Protein AF-A0AAV9JTD3-F1 (afdb_monomer_lite)

pLDDT: mean 71.99, std 13.46, range [50.91, 95.81]

Organism: NCBI:txid1507867

Foldseek 3Di:
DDDDDDDDDDDDDDDDDDDDDDDDPPPPPPPDPPP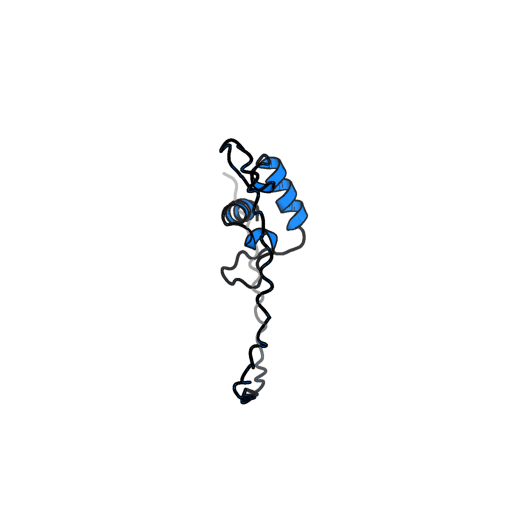PPDPPDPPPPDPPPPPPPPPVPPPPDPPPPLRVDDLVVNQVVLCVQCPPPPQPVDPPPPRHPPQCVPDPVSVVSSVVVD

Structure (mmCIF, N/CA/C/O backbone):
data_AF-A0AAV9JTD3-F1
#
_entry.id   AF-A0AAV9JTD3-F1
#
loop_
_atom_site.group_PDB
_atom_site.id
_atom_site.type_symbol
_atom_site.label_atom_id
_atom_site.label_alt_id
_atom_site.label_comp_id
_atom_site.label_asym_id
_atom_site.label_entity_id
_atom_site.label_seq_id
_atom_site.pdbx_PDB_ins_code
_atom_site.Cartn_x
_atom_site.Cartn_y
_atom_site.Cartn_z
_atom_site.occupancy
_atom_site.B_iso_or_equiv
_atom_site.auth_seq_id
_atom_site.auth_comp_id
_atom_site.auth_asym_id
_atom_site.auth_atom_id
_atom_site.pdbx_PDB_model_num
ATOM 1 N N . MET A 1 1 ? -18.483 5.445 46.628 1.00 60.22 1 MET A N 1
ATOM 2 C CA . MET A 1 1 ? -19.122 4.110 46.652 1.00 60.22 1 MET A CA 1
ATOM 3 C C . MET A 1 1 ? -20.415 4.176 45.847 1.00 60.22 1 MET A C 1
ATOM 5 O O . MET A 1 1 ? -21.410 4.650 46.373 1.00 60.22 1 MET A O 1
ATOM 9 N N . ALA A 1 2 ? -20.399 3.772 44.575 1.00 59.03 2 ALA A N 1
ATOM 10 C CA . ALA A 1 2 ? -21.598 3.710 43.736 1.00 59.03 2 ALA A CA 1
ATOM 11 C C . ALA A 1 2 ? -21.766 2.280 43.212 1.00 59.03 2 ALA A C 1
ATOM 13 O O . ALA A 1 2 ? -20.806 1.650 42.771 1.00 59.03 2 ALA A O 1
ATOM 14 N N . LYS A 1 3 ? -22.979 1.753 43.397 1.00 65.19 3 LYS A N 1
ATOM 15 C CA . LYS A 1 3 ? -23.372 0.361 43.186 1.00 65.19 3 LYS A CA 1
ATOM 16 C C . LYS A 1 3 ? -23.609 0.063 41.702 1.00 65.19 3 LYS A C 1
ATOM 18 O O . LYS A 1 3 ? -24.090 0.901 40.951 1.00 65.19 3 LYS A O 1
ATOM 23 N N . ARG A 1 4 ? -23.267 -1.178 41.362 1.00 69.12 4 ARG A N 1
ATOM 24 C CA . ARG A 1 4 ? -23.366 -1.886 40.080 1.00 69.12 4 ARG A CA 1
ATOM 25 C C . ARG A 1 4 ? -24.784 -1.883 39.497 1.00 69.12 4 ARG A C 1
ATOM 27 O O . ARG A 1 4 ? -25.741 -2.010 40.260 1.00 69.12 4 ARG A O 1
ATOM 34 N N . LYS A 1 5 ? -24.888 -1.938 38.165 1.00 72.62 5 LYS A N 1
ATOM 35 C CA . LYS A 1 5 ? -25.946 -2.697 37.481 1.00 72.62 5 LYS A CA 1
ATOM 36 C C . LYS A 1 5 ? -25.475 -3.143 36.089 1.00 72.62 5 LYS A C 1
ATOM 38 O O . LYS A 1 5 ? -25.293 -2.309 35.216 1.00 72.62 5 LYS A O 1
ATOM 43 N N . ALA A 1 6 ? -25.242 -4.446 35.939 1.00 65.06 6 ALA A N 1
ATOM 44 C CA . ALA A 1 6 ? -25.253 -5.154 34.656 1.00 65.06 6 ALA A CA 1
ATOM 45 C C . ALA A 1 6 ? -26.677 -5.701 34.451 1.00 65.06 6 ALA A C 1
ATOM 47 O O . ALA A 1 6 ? -27.349 -5.967 35.459 1.00 65.06 6 ALA A O 1
ATOM 48 N N . PRO A 1 7 ? -27.183 -5.730 33.211 1.00 71.88 7 PRO A N 1
ATOM 49 C CA . PRO A 1 7 ? -27.341 -7.014 32.501 1.00 71.88 7 PRO A CA 1
ATOM 50 C C . PRO A 1 7 ? -27.202 -6.817 30.959 1.00 71.88 7 PRO A C 1
ATOM 52 O O . PRO A 1 7 ? -26.935 -5.701 30.527 1.00 71.88 7 PRO A O 1
ATOM 55 N N . ASP A 1 8 ? -27.285 -7.774 30.039 1.00 63.66 8 ASP A N 1
ATOM 56 C CA . ASP A 1 8 ? -27.867 -9.116 29.990 1.00 63.66 8 ASP A CA 1
ATOM 57 C C . ASP A 1 8 ? -27.047 -9.958 28.994 1.00 63.66 8 ASP A C 1
ATOM 59 O O . ASP A 1 8 ? -26.604 -9.462 27.954 1.00 63.66 8 ASP A O 1
ATOM 63 N N . GLU A 1 9 ? -26.858 -11.227 29.337 1.00 69.00 9 GLU A N 1
ATOM 64 C CA . GLU A 1 9 ? -26.361 -12.297 28.472 1.00 69.00 9 GLU A CA 1
ATOM 65 C C . GLU A 1 9 ? -27.426 -12.600 27.409 1.00 69.00 9 GLU A C 1
ATOM 67 O O . GLU A 1 9 ? -28.555 -12.957 27.743 1.00 69.00 9 GLU A O 1
ATOM 72 N N . VAL A 1 10 ? -27.083 -12.468 26.128 1.00 74.44 10 VAL A N 1
ATOM 73 C CA . VAL A 1 10 ? -27.894 -13.015 25.035 1.00 74.44 10 VAL A CA 1
ATOM 74 C C . VAL A 1 10 ? -27.195 -14.239 24.463 1.00 74.44 10 VAL A C 1
ATOM 76 O O . VAL A 1 10 ? -26.427 -14.164 23.507 1.00 74.44 10 VAL A O 1
ATOM 79 N N . ASP A 1 11 ? -27.491 -15.382 25.074 1.00 67.81 11 ASP A N 1
ATOM 80 C CA . ASP A 1 11 ? -27.347 -16.686 24.442 1.00 67.81 11 ASP A CA 1
ATOM 81 C C . ASP A 1 11 ? -28.358 -16.792 23.294 1.00 67.81 11 ASP A C 1
ATOM 83 O O . ASP A 1 11 ? -29.566 -16.909 23.508 1.00 67.81 11 ASP A O 1
ATOM 87 N N . ALA A 1 12 ? -27.870 -16.781 22.058 1.00 64.81 12 ALA A N 1
ATOM 88 C CA . ALA A 1 12 ? -28.646 -17.229 20.910 1.00 64.81 12 ALA A CA 1
ATOM 89 C C . ALA A 1 12 ? -27.783 -18.165 20.073 1.00 64.81 12 ALA A C 1
ATOM 91 O O . ALA A 1 12 ? -27.002 -17.777 19.207 1.00 64.81 12 ALA A O 1
ATOM 92 N N . ALA A 1 13 ? -27.939 -19.431 20.425 1.00 62.59 13 ALA A N 1
ATOM 93 C CA . ALA A 1 13 ? -27.431 -20.585 19.735 1.00 62.59 13 ALA A CA 1
ATOM 94 C C . ALA A 1 13 ? -27.821 -20.619 18.243 1.00 62.59 13 ALA A C 1
ATOM 96 O O . ALA A 1 13 ? -28.894 -20.171 17.844 1.00 62.59 13 ALA A O 1
ATOM 97 N N . ASN A 1 14 ? -27.002 -21.374 17.511 1.00 62.41 14 ASN A N 1
ATOM 98 C CA . ASN A 1 14 ? -27.438 -22.348 16.512 1.00 62.41 14 ASN A CA 1
ATOM 99 C C . ASN A 1 14 ? -27.729 -21.828 15.094 1.00 62.41 14 ASN A C 1
ATOM 101 O O . ASN A 1 14 ? -28.811 -21.325 14.818 1.00 62.41 14 ASN A O 1
ATOM 105 N N . ASN A 1 15 ? -26.793 -22.084 14.172 1.00 59.06 15 ASN A N 1
ATOM 106 C CA . ASN A 1 15 ? -27.115 -22.508 12.805 1.00 59.06 15 ASN A CA 1
ATOM 107 C C . ASN A 1 15 ? -25.906 -23.206 12.150 1.00 59.06 15 ASN A C 1
ATOM 109 O O . ASN A 1 15 ? -25.102 -22.589 11.460 1.00 59.06 15 ASN A O 1
ATOM 113 N N . THR A 1 16 ? -25.828 -24.520 12.361 1.00 61.31 16 THR A N 1
ATOM 114 C CA . THR A 1 16 ? -25.158 -25.493 11.479 1.00 61.31 16 THR A CA 1
ATOM 115 C C . THR A 1 16 ? -26.250 -26.501 11.112 1.00 61.31 16 THR A C 1
ATOM 117 O O . THR A 1 16 ? -26.838 -27.066 12.037 1.00 61.31 16 THR A O 1
ATOM 120 N N . PRO A 1 17 ? -26.637 -26.673 9.834 1.00 60.09 17 PRO A N 1
ATOM 121 C CA . PRO A 1 17 ? -25.941 -27.575 8.896 1.00 60.09 17 PRO A CA 1
ATOM 122 C C . PRO A 1 17 ? -25.989 -27.011 7.446 1.00 60.09 17 PRO A C 1
ATOM 124 O O . PRO A 1 17 ? -26.564 -25.958 7.220 1.00 60.09 17 PRO A O 1
ATOM 127 N N . ALA A 1 18 ? -25.412 -27.554 6.380 1.00 50.91 18 ALA A N 1
ATOM 128 C CA . ALA A 1 18 ? -25.057 -28.908 5.991 1.00 50.91 18 ALA A CA 1
ATOM 129 C C . ALA A 1 18 ? -23.967 -28.807 4.901 1.00 50.91 18 ALA A C 1
ATOM 131 O O . ALA A 1 18 ? -23.991 -27.894 4.079 1.00 50.91 18 ALA A O 1
ATOM 132 N N . SER A 1 19 ? -22.951 -29.670 4.929 1.00 55.12 19 SER A N 1
ATOM 133 C CA . SER A 1 19 ? -22.740 -30.708 3.905 1.00 55.12 19 SER A CA 1
ATOM 134 C C . SER A 1 19 ? -23.408 -30.421 2.557 1.00 55.12 19 SER A C 1
ATOM 136 O O . SER A 1 19 ? -24.590 -30.697 2.366 1.00 55.12 19 SER A O 1
ATOM 138 N N . ALA A 1 20 ? -22.599 -29.974 1.602 1.00 59.56 20 ALA A N 1
ATOM 139 C CA . ALA A 1 20 ? -22.736 -30.383 0.216 1.00 59.56 20 ALA A CA 1
ATOM 140 C C . ALA A 1 20 ? -21.363 -30.885 -0.225 1.00 59.56 20 ALA A C 1
ATOM 142 O O . ALA A 1 20 ? -20.482 -30.116 -0.608 1.00 59.56 20 ALA A O 1
ATOM 143 N N . ASP A 1 21 ? -21.191 -32.196 -0.090 1.00 59.53 21 ASP A N 1
ATOM 144 C CA . ASP A 1 21 ? -20.246 -32.956 -0.886 1.00 59.53 21 ASP A CA 1
ATOM 145 C C . ASP A 1 21 ? -20.503 -32.630 -2.362 1.00 59.53 21 ASP A C 1
ATOM 147 O O . ASP A 1 21 ? -21.625 -32.729 -2.861 1.00 59.53 21 ASP A O 1
ATOM 151 N N . SER A 1 22 ? -19.474 -32.189 -3.070 1.00 61.91 22 SER A N 1
ATOM 152 C CA . SER A 1 22 ? -19.485 -32.111 -4.528 1.00 61.91 22 SER A CA 1
ATOM 153 C C . SER A 1 22 ? -18.111 -32.530 -5.006 1.00 61.91 22 SER A C 1
ATOM 155 O O . SER A 1 22 ? -17.199 -31.728 -5.176 1.00 61.91 22 SER A O 1
ATOM 157 N N . GLU A 1 23 ? -17.988 -33.852 -5.060 1.00 58.94 23 GLU A N 1
ATOM 158 C CA . GLU A 1 23 ? -17.379 -34.617 -6.140 1.00 58.94 23 GLU A CA 1
ATOM 159 C C . GLU A 1 23 ? -16.199 -33.941 -6.850 1.00 58.94 23 GLU A C 1
ATOM 161 O O . GLU A 1 23 ? -16.328 -33.115 -7.754 1.00 58.94 23 GLU A O 1
ATOM 166 N N . THR A 1 24 ? -15.024 -34.411 -6.445 1.00 57.94 24 THR A N 1
ATOM 167 C CA . THR A 1 24 ? -13.836 -34.601 -7.270 1.00 57.94 24 THR A CA 1
ATOM 168 C C . THR A 1 24 ? -14.179 -34.859 -8.739 1.00 57.94 24 THR A C 1
ATOM 170 O O . THR A 1 24 ? -14.611 -35.945 -9.121 1.00 57.94 24 THR A O 1
ATOM 173 N N . HIS A 1 25 ? -13.911 -33.869 -9.588 1.00 60.78 25 HIS A N 1
ATOM 174 C CA . HIS A 1 25 ? -13.735 -34.081 -11.019 1.00 60.78 25 HIS A CA 1
ATOM 175 C C . HIS A 1 25 ? -12.252 -33.904 -11.346 1.00 60.78 25 HIS A C 1
ATOM 177 O O . HIS A 1 25 ? -11.781 -32.824 -11.705 1.00 60.78 25 HIS A O 1
ATOM 183 N N . GLU A 1 26 ? -11.502 -34.987 -11.145 1.00 59.09 26 GLU A N 1
ATOM 184 C CA . GLU A 1 26 ? -10.114 -35.129 -11.573 1.00 59.09 26 GLU A CA 1
ATOM 185 C C . GLU A 1 26 ? -10.088 -35.240 -13.103 1.00 59.09 26 GLU A C 1
ATOM 187 O O . GLU A 1 26 ? -10.090 -36.324 -13.679 1.00 59.09 26 GLU A O 1
ATOM 192 N N . ASN A 1 27 ? -10.107 -34.097 -13.788 1.00 62.12 27 ASN A N 1
ATOM 193 C CA . ASN A 1 27 ? -9.710 -34.048 -15.189 1.00 62.12 27 ASN A CA 1
ATOM 194 C C . ASN A 1 27 ? -8.181 -34.034 -15.243 1.00 62.12 27 ASN A C 1
ATOM 196 O O . ASN A 1 27 ? -7.550 -32.974 -15.226 1.00 62.12 27 ASN A O 1
ATOM 200 N N . GLU A 1 28 ? -7.588 -35.225 -15.309 1.00 60.38 28 GLU A N 1
ATOM 201 C CA . GLU A 1 28 ? -6.211 -35.410 -15.759 1.00 60.38 28 GLU A CA 1
ATOM 202 C C . GLU A 1 28 ? -6.117 -35.060 -17.253 1.00 60.38 28 GLU A C 1
ATOM 204 O O . GLU A 1 28 ? -6.117 -35.920 -18.136 1.00 60.38 28 GLU A O 1
ATOM 209 N N . ASP A 1 29 ? -6.056 -33.761 -17.557 1.00 60.12 29 ASP A N 1
ATOM 210 C CA . ASP A 1 29 ? -5.696 -33.294 -18.890 1.00 60.12 29 ASP A CA 1
ATOM 211 C C . ASP A 1 29 ? -4.199 -33.551 -19.089 1.00 60.12 29 ASP A C 1
ATOM 213 O O . ASP A 1 29 ? -3.322 -32.832 -18.598 1.00 60.12 29 ASP A O 1
ATOM 217 N N . VAL A 1 30 ? -3.925 -34.653 -19.785 1.00 64.56 30 VAL A N 1
ATOM 218 C CA . VAL A 1 30 ? -2.621 -35.053 -20.308 1.00 64.56 30 VAL A CA 1
ATOM 219 C C . VAL A 1 30 ? -2.104 -33.942 -21.227 1.00 64.56 30 VAL A C 1
ATOM 221 O O . VAL A 1 30 ? -2.233 -33.986 -22.454 1.00 64.56 30 VAL A O 1
ATOM 224 N N . GLN A 1 31 ? -1.466 -32.933 -20.635 1.00 59.41 31 GLN A N 1
ATOM 225 C CA . GLN A 1 31 ? -0.701 -31.937 -21.369 1.00 59.41 31 GLN A CA 1
ATOM 226 C C . GLN A 1 31 ? 0.567 -32.590 -21.905 1.00 59.41 31 GLN A C 1
ATOM 228 O O . GLN A 1 31 ? 1.630 -32.615 -21.282 1.00 59.41 31 GLN A O 1
ATOM 233 N N . GLN A 1 32 ? 0.445 -33.115 -23.120 1.00 66.75 32 GLN A N 1
ATOM 234 C CA . GLN A 1 32 ? 1.582 -33.485 -23.941 1.00 66.75 32 GLN A CA 1
ATOM 235 C C . GLN A 1 32 ? 2.569 -32.304 -24.025 1.00 66.75 32 GLN A C 1
ATOM 237 O O . GLN A 1 32 ? 2.153 -31.166 -24.277 1.00 66.75 32 GLN A O 1
ATOM 242 N N . PRO A 1 33 ? 3.885 -32.541 -23.888 1.00 66.06 33 PRO A N 1
ATOM 243 C CA . PRO A 1 33 ? 4.887 -31.499 -24.036 1.00 66.06 33 PRO A CA 1
ATOM 244 C C . PRO A 1 33 ? 4.894 -31.012 -25.487 1.00 66.06 33 PRO A C 1
ATOM 246 O O . PRO A 1 33 ? 5.502 -31.614 -26.377 1.00 66.06 33 PRO A O 1
ATOM 249 N N . ARG A 1 34 ? 4.214 -29.889 -25.738 1.00 70.38 34 ARG A N 1
ATOM 250 C CA . ARG A 1 34 ? 4.308 -29.152 -26.998 1.00 70.38 34 ARG A CA 1
ATOM 251 C C . ARG A 1 34 ? 5.762 -28.734 -27.183 1.00 70.38 34 ARG A C 1
ATOM 253 O O . ARG A 1 34 ? 6.230 -27.773 -26.572 1.00 70.38 34 ARG A O 1
ATOM 260 N N . LYS A 1 35 ? 6.476 -29.479 -28.032 1.00 69.00 35 LYS A N 1
ATOM 261 C CA . LYS A 1 35 ? 7.816 -29.158 -28.530 1.00 69.00 35 LYS A CA 1
ATOM 262 C C . LYS A 1 35 ? 7.745 -27.803 -29.230 1.00 69.00 35 LYS A C 1
ATOM 264 O O . LYS A 1 35 ? 7.459 -27.707 -30.419 1.00 69.00 35 LYS A O 1
ATOM 269 N N . ARG A 1 36 ? 7.949 -26.734 -28.460 1.00 65.69 36 ARG A N 1
ATOM 270 C CA . ARG A 1 36 ? 8.064 -25.371 -28.968 1.00 65.69 36 ARG A CA 1
ATOM 271 C C . ARG A 1 36 ? 9.327 -25.308 -29.818 1.00 65.69 36 ARG A C 1
ATOM 273 O O . ARG A 1 36 ? 10.430 -25.147 -29.298 1.00 65.69 36 ARG A O 1
ATOM 280 N N . HIS A 1 37 ? 9.155 -25.453 -31.128 1.00 68.38 37 HIS A N 1
ATOM 281 C CA . HIS A 1 37 ? 10.146 -25.024 -32.099 1.00 68.38 37 HIS A CA 1
ATOM 282 C C . HIS A 1 37 ? 10.443 -23.551 -31.825 1.00 68.38 37 HIS A C 1
ATOM 284 O O . HIS A 1 37 ? 9.578 -22.694 -31.986 1.00 68.38 37 HIS A O 1
ATOM 290 N N . LYS A 1 38 ? 11.653 -23.269 -31.336 1.00 69.69 38 LYS A N 1
ATOM 291 C CA . LYS A 1 38 ? 12.156 -21.904 -31.212 1.00 69.69 38 LYS A CA 1
ATOM 292 C C . LYS A 1 38 ? 12.344 -21.389 -32.640 1.00 69.69 38 LYS A C 1
ATOM 294 O O . LYS A 1 38 ? 13.202 -21.940 -33.333 1.00 69.69 38 LYS A O 1
ATOM 299 N N . PRO A 1 39 ? 11.575 -20.394 -33.115 1.00 68.38 39 PRO A N 1
ATOM 300 C CA . PRO A 1 39 ? 11.926 -19.749 -34.365 1.00 68.38 39 PRO A CA 1
ATOM 301 C C . PRO A 1 39 ? 13.314 -19.138 -34.177 1.00 68.38 39 PRO A C 1
ATOM 303 O O . PRO A 1 39 ? 13.570 -18.427 -33.201 1.00 68.38 39 PRO A O 1
ATOM 306 N N . ALA A 1 40 ? 14.229 -19.487 -35.077 1.00 74.19 40 ALA A N 1
ATOM 307 C CA . ALA A 1 40 ? 15.536 -18.869 -35.159 1.00 74.19 40 ALA A CA 1
ATOM 308 C C . ALA A 1 40 ? 15.321 -17.396 -35.516 1.00 74.19 40 ALA A C 1
ATOM 310 O O . ALA A 1 40 ? 15.150 -17.048 -36.680 1.00 74.19 40 ALA A O 1
ATOM 311 N N . ILE A 1 41 ? 15.254 -16.536 -34.500 1.00 68.56 41 ILE A N 1
ATOM 312 C CA . ILE A 1 41 ? 15.216 -15.093 -34.705 1.00 68.56 41 ILE A CA 1
ATOM 313 C C . ILE A 1 41 ? 16.576 -14.721 -35.309 1.00 68.56 41 ILE A C 1
ATOM 315 O O . ILE A 1 41 ? 17.605 -14.967 -34.665 1.00 68.56 41 ILE A O 1
ATOM 319 N N . PRO A 1 42 ? 16.623 -14.169 -36.535 1.00 65.75 42 PRO A N 1
ATOM 320 C CA . PRO A 1 42 ? 17.868 -13.697 -37.110 1.00 65.75 42 PRO A CA 1
ATOM 321 C C . PRO A 1 42 ? 18.440 -12.619 -36.192 1.00 65.75 42 PRO A C 1
ATOM 323 O O . PRO A 1 42 ? 17.763 -11.651 -35.841 1.00 65.75 42 PRO A O 1
ATOM 326 N N . LYS A 1 43 ? 19.694 -12.815 -35.772 1.00 66.62 43 LYS A N 1
ATOM 327 C CA . LYS A 1 43 ? 20.481 -11.833 -35.023 1.00 66.62 43 LYS A CA 1
ATOM 328 C C . LYS A 1 43 ? 20.729 -10.627 -35.932 1.00 66.62 43 LYS A C 1
ATOM 330 O O . LYS A 1 43 ? 21.79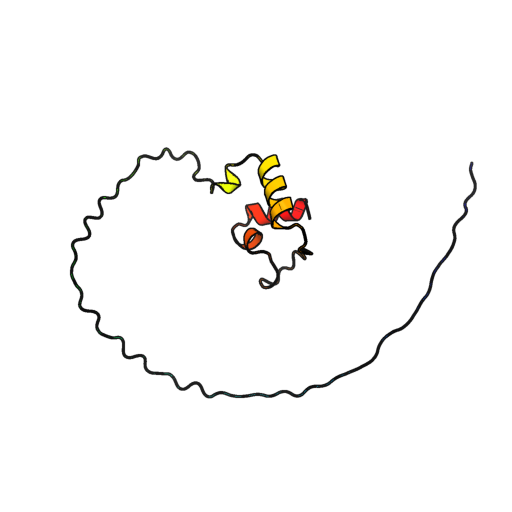2 -10.508 -36.532 1.00 66.62 43 LYS A O 1
ATOM 335 N N . LEU A 1 44 ? 19.741 -9.744 -36.051 1.00 65.50 44 LEU A N 1
ATOM 336 C CA . LEU A 1 44 ? 19.953 -8.402 -36.570 1.00 65.50 44 LEU A CA 1
ATOM 337 C C . LEU A 1 44 ? 20.821 -7.681 -35.545 1.00 65.50 44 LEU A C 1
ATOM 339 O O . LEU A 1 44 ? 20.372 -7.259 -34.480 1.00 65.50 44 LEU A O 1
ATOM 343 N N . MET A 1 45 ? 22.110 -7.657 -35.861 1.00 68.75 45 MET A N 1
ATOM 344 C CA . MET A 1 45 ? 23.155 -6.965 -35.134 1.00 68.75 45 MET A CA 1
ATOM 345 C C . MET A 1 45 ? 22.923 -5.464 -35.295 1.00 68.75 45 MET A C 1
ATOM 347 O O . MET A 1 45 ? 23.536 -4.806 -36.127 1.00 68.75 45 MET A O 1
ATOM 351 N N . VAL A 1 46 ? 21.979 -4.929 -34.524 1.00 67.56 46 VAL A N 1
ATOM 352 C CA . VAL A 1 46 ? 21.851 -3.489 -34.336 1.00 67.56 46 VAL A CA 1
ATOM 353 C C . VAL A 1 46 ? 22.972 -3.095 -33.376 1.00 67.56 46 VAL A C 1
ATOM 355 O O . VAL A 1 46 ? 22.973 -3.585 -32.239 1.00 67.56 46 VAL A O 1
ATOM 358 N N . PRO A 1 47 ? 23.929 -2.238 -33.774 1.00 60.00 47 PRO A N 1
ATOM 359 C CA . PRO A 1 47 ? 24.791 -1.577 -32.814 1.00 60.00 47 PRO A CA 1
ATOM 360 C C . PRO A 1 47 ? 23.887 -0.683 -31.964 1.00 60.00 47 PRO A C 1
ATOM 362 O O . PRO A 1 47 ? 23.562 0.447 -32.315 1.00 60.00 47 PRO A O 1
ATOM 365 N N . ARG A 1 48 ? 23.406 -1.230 -30.844 1.00 57.81 48 ARG A N 1
ATOM 366 C CA . ARG A 1 48 ? 22.865 -0.435 -29.750 1.00 57.81 48 ARG A CA 1
ATOM 367 C C . ARG A 1 48 ? 24.043 0.367 -29.226 1.00 57.81 48 ARG A C 1
ATOM 369 O O . ARG A 1 48 ? 24.757 -0.100 -28.339 1.00 57.81 48 ARG A O 1
ATOM 376 N N . SER A 1 49 ? 24.234 1.562 -29.773 1.00 54.91 49 SER A N 1
ATOM 377 C CA . SER A 1 49 ? 24.885 2.651 -29.062 1.00 54.91 49 SER A CA 1
ATOM 378 C C . SER A 1 49 ? 24.078 2.868 -27.788 1.00 54.91 49 SER A C 1
ATOM 380 O O . SER A 1 49 ? 23.120 3.631 -27.737 1.00 54.91 49 SER A O 1
ATOM 382 N N . ARG A 1 50 ? 24.408 2.081 -26.759 1.00 56.91 50 ARG A N 1
ATOM 383 C CA . ARG A 1 50 ? 24.070 2.347 -25.370 1.00 56.91 50 ARG A CA 1
ATOM 384 C C . ARG A 1 50 ? 24.918 3.547 -24.990 1.00 56.91 50 ARG A C 1
ATOM 386 O O . ARG A 1 50 ? 25.920 3.415 -24.295 1.00 56.91 50 ARG A O 1
ATOM 393 N N . GLU A 1 51 ? 24.514 4.715 -25.466 1.00 52.69 51 GLU A N 1
ATOM 394 C CA . GLU A 1 51 ? 24.822 5.947 -24.768 1.00 52.69 51 GLU A CA 1
ATOM 395 C C . GLU A 1 51 ? 24.078 5.849 -23.442 1.00 52.69 51 GLU A C 1
ATOM 397 O O . GLU A 1 51 ? 22.917 6.219 -23.281 1.00 52.69 51 GLU A O 1
ATOM 402 N N . THR A 1 52 ? 24.745 5.206 -22.488 1.00 56.72 52 THR A N 1
ATOM 403 C CA . THR A 1 52 ? 24.441 5.351 -21.083 1.00 56.72 52 THR A CA 1
ATOM 404 C C . THR A 1 52 ? 24.672 6.817 -20.778 1.00 56.72 52 THR A C 1
ATOM 406 O O . THR A 1 52 ? 25.782 7.215 -20.424 1.00 56.72 52 THR A O 1
ATOM 409 N N . LEU A 1 53 ? 23.618 7.618 -20.918 1.00 57.62 53 LEU A N 1
ATOM 410 C CA . LEU A 1 53 ? 23.450 8.834 -20.146 1.00 57.62 53 LEU A CA 1
ATOM 411 C C . LEU A 1 53 ? 23.436 8.387 -18.681 1.00 57.62 53 LEU A C 1
ATOM 413 O O . LEU A 1 53 ? 22.392 8.182 -18.068 1.00 57.62 53 LEU A O 1
ATOM 417 N N . ARG A 1 54 ? 24.637 8.147 -18.142 1.00 51.16 54 ARG A N 1
ATOM 418 C CA . ARG A 1 54 ? 24.918 8.174 -16.716 1.00 51.16 54 ARG A CA 1
ATOM 419 C C . ARG A 1 54 ? 24.681 9.618 -16.314 1.00 51.16 54 ARG A C 1
ATOM 421 O O . ARG A 1 54 ? 25.598 10.428 -16.248 1.00 51.16 54 ARG A O 1
ATOM 428 N N . SER A 1 55 ? 23.412 9.946 -16.120 1.00 57.78 55 SER A N 1
ATOM 429 C CA . SER A 1 55 ? 23.024 11.048 -15.270 1.00 57.78 55 SER A CA 1
ATOM 430 C C . SER A 1 55 ? 23.749 10.817 -13.952 1.00 57.78 55 SER A C 1
ATOM 432 O O . SER A 1 55 ? 23.490 9.821 -13.272 1.00 57.78 55 SER A O 1
ATOM 434 N N . ASN A 1 56 ? 24.678 11.713 -13.624 1.00 53.47 56 ASN A N 1
ATOM 435 C CA . ASN A 1 56 ? 25.248 11.867 -12.290 1.00 53.47 56 ASN A CA 1
ATOM 436 C C . ASN A 1 56 ? 24.145 12.369 -11.344 1.00 53.47 56 ASN A C 1
ATOM 438 O O . ASN A 1 56 ? 24.264 13.435 -10.748 1.00 53.47 56 ASN A O 1
ATOM 442 N N . ALA A 1 57 ? 23.036 11.629 -11.271 1.00 54.66 57 ALA A N 1
ATOM 443 C CA . ALA A 1 57 ? 22.059 11.769 -10.223 1.00 54.66 57 ALA A CA 1
ATOM 444 C C . ALA A 1 57 ? 22.823 11.427 -8.952 1.00 54.66 57 ALA A C 1
ATOM 446 O O . ALA A 1 57 ? 23.248 10.287 -8.738 1.00 54.66 57 ALA A O 1
ATOM 447 N N . THR A 1 58 ? 23.102 12.474 -8.189 1.00 54.91 58 THR A N 1
ATOM 448 C CA . THR A 1 58 ? 23.495 12.401 -6.796 1.00 54.91 58 THR A CA 1
ATOM 449 C C . THR A 1 58 ? 22.727 11.258 -6.145 1.00 54.91 58 THR A C 1
ATOM 451 O O . THR A 1 58 ? 21.521 11.119 -6.337 1.00 54.91 58 THR A O 1
ATOM 454 N N . MET A 1 59 ? 23.432 10.398 -5.410 1.00 55.56 59 MET A N 1
ATOM 455 C CA . MET A 1 59 ? 22.860 9.292 -4.634 1.00 55.56 59 MET A CA 1
ATOM 456 C C . MET A 1 59 ? 21.985 9.789 -3.467 1.00 55.56 59 MET A C 1
ATOM 458 O O . MET A 1 59 ? 21.942 9.176 -2.403 1.00 55.56 59 MET A O 1
ATOM 462 N N . GLU A 1 60 ? 21.280 10.903 -3.642 1.00 55.12 60 GLU A N 1
ATOM 463 C CA . GLU A 1 60 ? 20.155 11.272 -2.808 1.00 55.12 60 GLU A CA 1
ATOM 464 C C . GLU A 1 60 ? 19.015 10.341 -3.185 1.00 55.12 60 GLU A C 1
ATOM 466 O O . GLU A 1 60 ? 18.210 10.614 -4.065 1.00 55.12 60 GLU A O 1
ATOM 471 N N . ASN A 1 61 ? 19.070 9.165 -2.564 1.00 56.66 61 ASN A N 1
ATOM 472 C CA . ASN A 1 61 ? 17.936 8.335 -2.225 1.00 56.66 61 ASN A CA 1
ATOM 473 C C . ASN A 1 61 ? 16.873 8.297 -3.332 1.00 56.66 61 ASN A C 1
ATOM 475 O O . ASN A 1 61 ? 15.925 9.076 -3.334 1.00 56.66 61 ASN A O 1
ATOM 479 N N . MET A 1 62 ? 17.019 7.346 -4.258 1.00 58.12 62 MET A N 1
ATOM 480 C CA . MET A 1 62 ? 15.963 6.930 -5.188 1.00 58.12 62 MET A CA 1
ATOM 481 C C . MET A 1 62 ? 14.797 6.280 -4.421 1.00 58.12 62 MET A C 1
ATOM 483 O O . MET A 1 62 ? 14.400 5.147 -4.695 1.00 58.12 62 MET A O 1
ATOM 487 N N . SER A 1 63 ? 14.274 6.959 -3.403 1.00 63.50 63 SER A N 1
ATOM 488 C CA . SER A 1 63 ? 13.011 6.622 -2.789 1.00 63.50 63 SER A CA 1
ATOM 489 C C . SER A 1 63 ? 11.977 6.696 -3.904 1.00 63.50 63 SER A C 1
ATOM 491 O O . SER A 1 63 ? 11.812 7.712 -4.578 1.00 63.50 63 SER A O 1
ATOM 493 N N . SER A 1 64 ? 11.324 5.564 -4.167 1.00 73.25 64 SER A N 1
ATOM 494 C CA . SER A 1 64 ? 10.160 5.496 -5.052 1.00 73.25 64 SER A CA 1
ATOM 495 C C . SER A 1 64 ? 9.240 6.683 -4.762 1.00 73.25 64 SER A C 1
ATOM 497 O O . SER A 1 64 ? 9.046 6.976 -3.584 1.00 73.25 64 SER A O 1
ATOM 499 N N . GLY A 1 65 ? 8.665 7.333 -5.780 1.00 87.44 65 GLY A N 1
ATOM 500 C CA . GLY A 1 65 ? 7.946 8.608 -5.616 1.00 87.44 65 GLY A CA 1
ATOM 501 C C . GLY A 1 65 ? 6.936 8.645 -4.460 1.00 87.44 65 GLY A C 1
ATOM 502 O O . GLY A 1 65 ? 6.812 9.669 -3.803 1.00 87.44 65 GLY A O 1
ATOM 503 N N . LEU A 1 66 ? 6.301 7.512 -4.134 1.00 89.19 66 LEU A N 1
ATOM 504 C CA . LEU A 1 66 ? 5.418 7.373 -2.972 1.00 89.19 66 LEU A CA 1
ATOM 505 C C . LEU A 1 66 ? 6.145 7.518 -1.618 1.00 89.19 66 LEU A C 1
ATOM 507 O O . LEU A 1 66 ? 5.654 8.196 -0.726 1.00 89.19 66 LEU A O 1
ATOM 511 N N . LEU A 1 67 ? 7.321 6.907 -1.459 1.00 88.69 67 LEU A N 1
ATOM 512 C CA . LEU A 1 67 ? 8.132 6.954 -0.232 1.00 88.69 67 LEU A CA 1
ATOM 513 C C . LEU A 1 67 ? 8.898 8.273 -0.059 1.00 88.69 67 LEU A C 1
ATOM 515 O O . LEU A 1 67 ? 9.413 8.534 1.023 1.00 88.69 67 LEU A O 1
ATOM 519 N N . ALA A 1 68 ? 8.989 9.092 -1.110 1.00 89.75 68 ALA A N 1
ATOM 520 C CA . ALA A 1 68 ? 9.536 10.444 -1.023 1.00 89.75 68 ALA A CA 1
ATOM 521 C C . ALA A 1 68 ? 8.542 11.445 -0.401 1.00 89.75 68 ALA A C 1
ATOM 523 O O . ALA A 1 68 ? 8.946 12.527 0.020 1.00 89.75 68 ALA A O 1
ATOM 524 N N . LEU A 1 69 ? 7.253 11.095 -0.334 1.00 90.81 69 LEU A N 1
ATOM 525 C CA . LEU A 1 69 ? 6.229 11.934 0.283 1.00 90.81 69 LEU A CA 1
ATOM 526 C C . LEU A 1 69 ? 6.339 11.906 1.813 1.00 90.81 69 LEU A C 1
ATOM 528 O O . LEU A 1 69 ? 6.715 10.872 2.366 1.00 90.81 69 LEU A O 1
ATOM 532 N N . PRO A 1 70 ? 5.950 12.983 2.515 1.00 92.88 70 PRO A N 1
ATOM 533 C CA . PRO A 1 70 ? 5.736 12.969 3.960 1.00 92.88 70 PRO A CA 1
ATOM 534 C C . PRO A 1 70 ? 4.753 11.871 4.402 1.00 92.88 70 PRO A C 1
ATOM 536 O O . PRO A 1 70 ? 3.842 11.524 3.642 1.00 92.88 70 PRO A O 1
ATOM 539 N N . PRO A 1 71 ? 4.916 11.316 5.616 1.00 91.38 71 PRO A N 1
ATOM 540 C CA . PRO A 1 71 ? 4.072 10.230 6.114 1.00 91.38 71 PRO A CA 1
ATOM 541 C C . PRO A 1 71 ? 2.584 10.591 6.157 1.00 91.38 71 PRO A C 1
ATOM 543 O O . PRO A 1 71 ? 1.753 9.738 5.869 1.00 91.38 71 PRO A O 1
ATOM 546 N N . GLU A 1 72 ? 2.238 11.848 6.432 1.00 94.44 72 GLU A N 1
ATOM 547 C CA . GLU A 1 72 ? 0.851 12.319 6.477 1.00 94.44 72 GLU A CA 1
ATOM 548 C C . GLU A 1 72 ? 0.162 12.147 5.117 1.00 94.44 72 GLU A C 1
ATOM 550 O O . GLU A 1 72 ? -0.940 11.608 5.044 1.00 94.44 72 GLU A O 1
ATOM 555 N N . LEU A 1 73 ? 0.851 12.518 4.032 1.00 95.81 73 LEU A N 1
ATOM 556 C CA . LEU A 1 73 ? 0.330 12.364 2.671 1.00 95.81 73 LEU A CA 1
ATOM 557 C C . LEU A 1 73 ? 0.264 10.894 2.249 1.00 95.81 73 LEU A C 1
ATOM 559 O O . LEU A 1 73 ? -0.662 10.499 1.545 1.00 95.81 73 LEU A O 1
ATOM 563 N N . ARG A 1 74 ? 1.224 10.061 2.678 1.00 94.69 74 ARG A N 1
ATOM 564 C CA . ARG A 1 74 ? 1.167 8.614 2.409 1.00 94.69 74 ARG A CA 1
ATOM 565 C C . ARG A 1 74 ? -0.048 7.982 3.077 1.00 94.69 74 ARG A C 1
ATOM 567 O O . ARG A 1 74 ? -0.747 7.211 2.431 1.00 94.69 74 ARG A O 1
ATOM 574 N N . ASN A 1 75 ? -0.328 8.356 4.322 1.00 93.38 75 ASN A N 1
ATOM 575 C CA . ASN A 1 75 ? -1.492 7.872 5.057 1.00 93.38 75 ASN A CA 1
ATOM 576 C C . ASN A 1 75 ? -2.800 8.284 4.376 1.00 93.38 75 ASN A C 1
ATOM 578 O O . ASN A 1 75 ? -3.692 7.456 4.237 1.00 93.38 75 ASN A O 1
ATOM 582 N N . GLU A 1 76 ? -2.898 9.525 3.891 1.00 94.31 76 GLU A N 1
ATOM 583 C CA . GLU A 1 76 ? -4.068 9.983 3.134 1.00 94.31 76 GLU A CA 1
ATOM 584 C C . GLU A 1 76 ? -4.257 9.183 1.836 1.00 94.31 76 GLU A C 1
ATOM 586 O O . GLU A 1 76 ? -5.368 8.748 1.533 1.00 94.31 76 GLU A O 1
ATOM 591 N N . ILE A 1 77 ? -3.168 8.887 1.117 1.00 93.69 77 ILE A N 1
ATOM 592 C CA . ILE A 1 77 ? -3.200 8.000 -0.056 1.00 93.69 77 ILE A CA 1
ATOM 593 C C . ILE A 1 77 ? -3.656 6.590 0.332 1.00 93.69 77 ILE A C 1
ATOM 595 O O . ILE A 1 77 ? -4.465 6.011 -0.387 1.00 93.69 77 ILE A O 1
ATOM 599 N N . TYR A 1 78 ? -3.171 6.029 1.446 1.00 92.69 78 TYR A N 1
ATOM 600 C CA . TYR A 1 78 ? -3.602 4.709 1.916 1.00 92.69 78 TYR A CA 1
ATOM 601 C C . TYR A 1 78 ? -5.091 4.699 2.249 1.00 92.69 78 TYR A C 1
ATOM 603 O O . TYR A 1 78 ? -5.786 3.785 1.821 1.00 92.69 78 TYR A O 1
ATOM 611 N N . CYS A 1 79 ? -5.599 5.735 2.917 1.00 91.06 79 CYS A N 1
ATOM 612 C CA . CYS A 1 79 ? -7.029 5.889 3.148 1.00 91.06 79 CYS A CA 1
ATOM 613 C C . CYS A 1 79 ? -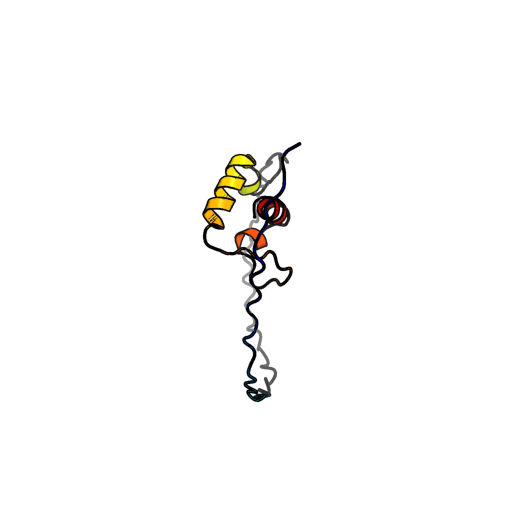7.798 5.916 1.828 1.00 91.06 79 CYS A C 1
ATOM 615 O O . CYS A 1 79 ? -8.703 5.119 1.636 1.00 91.06 79 CYS A O 1
ATOM 617 N N . LEU A 1 80 ? -7.416 6.760 0.873 1.00 91.12 80 LEU A N 1
ATOM 618 C CA . LEU A 1 80 ? -8.140 6.860 -0.397 1.00 91.12 80 LEU A CA 1
ATOM 619 C C . LEU A 1 80 ? -8.071 5.578 -1.239 1.00 91.12 80 LEU A C 1
ATOM 621 O O . LEU A 1 80 ? -9.040 5.245 -1.914 1.00 91.12 80 LEU A O 1
ATOM 625 N N . ALA A 1 81 ? -6.939 4.875 -1.215 1.00 89.88 81 ALA A N 1
ATOM 626 C CA . ALA A 1 81 ? -6.713 3.686 -2.031 1.00 89.88 81 ALA A CA 1
ATOM 627 C C . ALA A 1 81 ? -7.285 2.399 -1.422 1.00 89.88 81 ALA A C 1
ATOM 629 O O . ALA A 1 81 ? -7.539 1.461 -2.169 1.00 89.88 81 ALA A O 1
ATOM 630 N N . LEU A 1 82 ? -7.446 2.344 -0.096 1.00 87.38 82 LEU A N 1
ATOM 631 C CA . LEU A 1 82 ? -7.916 1.161 0.636 1.00 87.38 82 LEU A CA 1
ATOM 632 C C . LEU A 1 82 ? -9.340 1.329 1.193 1.00 87.38 82 LEU A C 1
ATOM 634 O O . LEU A 1 82 ? -9.890 0.394 1.769 1.00 87.38 82 LEU A O 1
ATOM 638 N N . VAL A 1 83 ? -9.967 2.503 1.038 1.00 81.31 83 VAL A N 1
ATOM 639 C CA . VAL A 1 83 ? -11.356 2.727 1.466 1.00 81.31 83 VAL A CA 1
ATOM 640 C C . VAL A 1 83 ? -12.308 1.808 0.700 1.00 81.31 83 VAL A C 1
ATOM 642 O O . VAL A 1 83 ? -12.396 1.850 -0.524 1.00 81.31 83 VAL A O 1
ATOM 645 N N . GLY A 1 84 ? -13.077 1.022 1.456 1.00 73.06 84 GLY A N 1
ATOM 646 C CA . GLY A 1 84 ? -14.094 0.109 0.932 1.00 73.06 84 GLY A CA 1
ATOM 647 C C . GLY A 1 84 ? -13.614 -1.328 0.731 1.00 73.06 84 GLY A C 1
ATOM 648 O O . GLY A 1 84 ? -14.452 -2.201 0.523 1.00 73.06 84 GLY A O 1
ATOM 649 N N . GLU A 1 85 ? -12.312 -1.591 0.849 1.00 68.94 85 GLU A N 1
ATOM 650 C CA . GLU A 1 85 ? -11.783 -2.950 0.942 1.00 68.94 85 GLU A CA 1
ATOM 651 C C . GLU A 1 85 ? -11.627 -3.314 2.421 1.00 68.94 85 GLU A C 1
ATOM 653 O O . GLU A 1 85 ? -10.963 -2.616 3.188 1.00 68.94 85 GLU A O 1
ATOM 658 N N . GLU A 1 86 ? -12.262 -4.405 2.851 1.00 68.12 86 GLU A N 1
ATOM 659 C CA . GLU A 1 86 ? -11.972 -5.001 4.153 1.00 68.12 86 GLU A CA 1
ATOM 660 C C . GLU A 1 86 ? -10.596 -5.663 4.035 1.00 68.12 86 GLU A C 1
ATOM 662 O O . GLU A 1 86 ? -10.462 -6.808 3.602 1.00 68.12 86 GLU A O 1
ATOM 667 N N . VAL A 1 87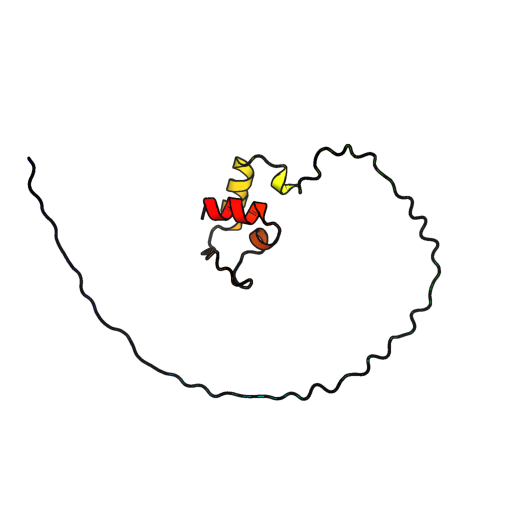 ? -9.546 -4.882 4.303 1.00 65.38 87 VAL A N 1
ATOM 668 C CA . VAL A 1 87 ? -8.160 -5.331 4.161 1.00 65.38 87 VAL A CA 1
ATOM 669 C C . VAL A 1 87 ? -7.858 -6.313 5.286 1.00 65.38 87 VAL A C 1
ATOM 671 O O . VAL A 1 87 ? -7.328 -5.963 6.338 1.00 65.38 87 VAL A O 1
ATOM 674 N N . THR A 1 88 ? -8.176 -7.579 5.056 1.00 67.62 88 THR A N 1
ATOM 675 C CA . THR A 1 88 ? -7.601 -8.660 5.844 1.00 67.62 88 THR A CA 1
ATOM 676 C C . THR A 1 88 ? -6.149 -8.795 5.403 1.00 67.62 88 THR A C 1
ATOM 678 O O . THR A 1 88 ? -5.838 -9.199 4.284 1.00 67.62 88 THR A O 1
ATOM 681 N N . VAL A 1 89 ? -5.220 -8.375 6.267 1.00 66.12 89 VAL A N 1
ATOM 682 C CA . VAL A 1 89 ? -3.777 -8.546 6.033 1.00 66.12 89 VAL A CA 1
ATOM 683 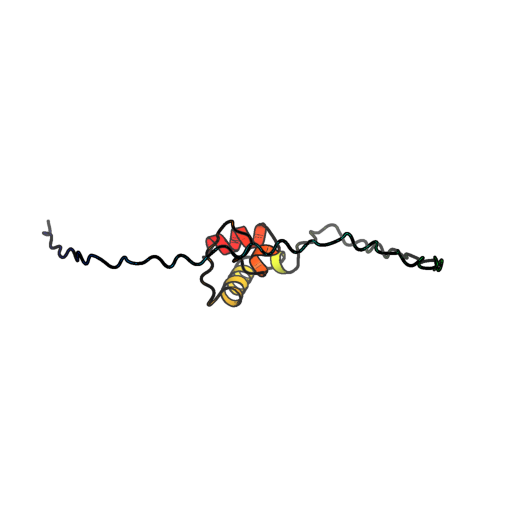C C . VAL A 1 89 ? -3.424 -10.011 6.282 1.00 66.12 89 VAL A C 1
ATOM 685 O O . VAL A 1 89 ? -2.675 -10.350 7.198 1.00 66.12 89 VAL A O 1
ATOM 688 N N . ASP A 1 90 ? -4.003 -10.901 5.486 1.00 69.12 90 ASP A N 1
ATOM 689 C CA . ASP A 1 90 ? -3.679 -12.309 5.550 1.00 69.12 90 ASP A CA 1
ATOM 690 C C . ASP A 1 90 ? -2.360 -12.560 4.808 1.00 69.12 90 ASP A C 1
ATOM 692 O O . ASP A 1 90 ? -1.983 -11.860 3.863 1.00 69.12 90 ASP A O 1
ATOM 696 N N . HIS A 1 91 ? -1.585 -13.534 5.271 1.00 65.81 91 HIS A N 1
ATOM 697 C CA . HIS A 1 91 ? -0.292 -13.855 4.649 1.00 65.81 91 HIS A CA 1
ATOM 698 C C . HIS A 1 91 ? -0.450 -14.631 3.334 1.00 65.81 91 HIS A C 1
ATOM 700 O O . HIS A 1 91 ? 0.533 -14.848 2.618 1.00 65.81 91 HIS A O 1
ATOM 706 N N . SER A 1 92 ? -1.685 -15.014 3.001 1.00 69.25 92 SER A N 1
ATOM 707 C CA . SER A 1 92 ? -2.063 -15.543 1.698 1.00 69.25 92 SER A CA 1
ATOM 708 C C . SER A 1 92 ? -1.988 -14.436 0.644 1.00 69.25 92 SER A C 1
ATOM 710 O O . SER A 1 92 ? -2.648 -13.408 0.740 1.00 69.25 92 SER A O 1
ATOM 712 N N . ALA A 1 93 ? -1.168 -14.638 -0.387 1.00 62.53 93 ALA A N 1
ATOM 713 C CA . ALA A 1 93 ? -0.847 -13.629 -1.401 1.00 62.53 93 ALA A CA 1
ATOM 714 C C . ALA A 1 93 ? -2.028 -13.205 -2.304 1.00 62.53 93 ALA A C 1
ATOM 716 O O . ALA A 1 93 ? -1.823 -12.413 -3.223 1.00 62.53 93 ALA A O 1
ATOM 717 N N . HIS A 1 94 ? -3.223 -13.761 -2.098 1.00 63.25 94 HIS A N 1
ATOM 718 C CA . HIS A 1 94 ? -4.333 -13.659 -3.042 1.00 63.25 94 HIS A CA 1
ATOM 719 C C . HIS A 1 94 ? -5.294 -12.497 -2.765 1.00 63.25 94 HIS A C 1
ATOM 721 O O . HIS A 1 94 ? -5.816 -11.950 -3.731 1.00 63.25 94 HIS A O 1
ATOM 727 N N . ASP A 1 95 ? -5.428 -12.050 -1.513 1.00 76.06 95 ASP A N 1
ATOM 728 C CA . ASP A 1 95 ? -6.411 -11.014 -1.140 1.00 76.06 95 ASP A CA 1
ATOM 729 C C . ASP A 1 95 ? -5.780 -9.656 -0.800 1.00 76.06 95 ASP A C 1
ATOM 731 O O . ASP A 1 95 ? -6.463 -8.704 -0.433 1.00 76.06 95 ASP A O 1
ATOM 735 N N . THR A 1 96 ? -4.457 -9.519 -0.936 1.00 79.50 96 THR A N 1
ATOM 736 C CA . THR A 1 96 ? -3.798 -8.246 -0.628 1.00 79.50 96 THR A CA 1
ATOM 737 C C . THR A 1 96 ? -3.978 -7.226 -1.760 1.00 79.50 96 THR A C 1
ATOM 739 O O . THR A 1 96 ? -3.610 -7.538 -2.899 1.00 79.50 96 THR A O 1
ATOM 742 N N . PRO A 1 97 ? -4.407 -5.982 -1.466 1.00 84.44 97 PRO A N 1
ATOM 743 C CA . PRO A 1 97 ? -4.516 -4.928 -2.465 1.00 84.44 97 PRO A CA 1
ATOM 744 C C . PRO A 1 97 ? -3.190 -4.712 -3.192 1.00 84.44 97 PRO A C 1
ATOM 746 O O . PRO A 1 97 ? -2.114 -4.725 -2.581 1.00 84.44 97 PRO A O 1
ATOM 749 N N . GLY A 1 98 ? -3.260 -4.443 -4.500 1.00 86.38 98 GLY A N 1
ATOM 750 C CA . GLY A 1 98 ? -2.074 -4.299 -5.352 1.00 86.38 98 GLY A CA 1
ATOM 751 C C . GLY A 1 98 ? -1.052 -3.297 -4.800 1.00 86.38 98 GLY A C 1
ATOM 752 O O . GLY A 1 98 ? 0.153 -3.542 -4.876 1.00 86.38 98 GLY A O 1
ATOM 753 N N . LEU A 1 99 ? -1.524 -2.225 -4.150 1.00 87.69 99 LEU A N 1
ATOM 754 C CA . LEU A 1 99 ? -0.682 -1.226 -3.489 1.00 87.69 99 LEU A CA 1
ATOM 755 C C . LEU A 1 99 ? 0.195 -1.832 -2.376 1.00 87.69 99 LEU A C 1
ATOM 757 O O . LEU A 1 99 ? 1.400 -1.568 -2.335 1.00 87.69 99 LEU A O 1
ATOM 761 N N . LEU A 1 100 ? -0.369 -2.698 -1.526 1.00 88.19 100 LEU A N 1
ATOM 762 C CA . LEU A 1 100 ? 0.340 -3.379 -0.429 1.00 88.19 100 LEU A CA 1
ATOM 763 C C . LEU A 1 100 ? 1.274 -4.499 -0.924 1.00 88.19 100 LEU A C 1
ATOM 765 O O . LEU A 1 100 ? 2.179 -4.947 -0.204 1.00 88.19 100 LEU A O 1
ATOM 769 N N . GLY A 1 101 ? 1.082 -4.943 -2.167 1.00 87.00 101 GLY A N 1
ATOM 770 C CA . GLY A 1 101 ? 1.955 -5.884 -2.865 1.00 87.00 101 GLY A CA 1
ATOM 771 C C . GLY A 1 101 ? 3.268 -5.267 -3.355 1.00 87.00 101 GLY A C 1
ATOM 772 O O . GLY A 1 101 ? 4.259 -5.982 -3.490 1.00 87.00 101 GLY A O 1
ATOM 773 N N . THR A 1 102 ? 3.310 -3.949 -3.580 1.00 87.31 102 THR A N 1
ATOM 774 C CA . THR A 1 102 ? 4.449 -3.287 -4.244 1.00 87.31 102 THR A CA 1
ATOM 775 C C . THR A 1 102 ? 5.723 -3.237 -3.399 1.00 87.31 102 THR A C 1
ATOM 777 O O . THR A 1 102 ? 6.825 -3.399 -3.926 1.00 87.31 102 THR A O 1
ATOM 780 N N . CYS A 1 103 ? 5.598 -2.996 -2.091 1.00 86.88 103 CYS A N 1
ATOM 781 C CA . CYS A 1 103 ? 6.733 -2.727 -1.215 1.00 86.88 103 CYS A CA 1
ATOM 782 C C . CYS A 1 103 ? 6.444 -3.114 0.242 1.00 86.88 103 CYS A C 1
ATOM 784 O O . CYS A 1 103 ? 5.361 -2.869 0.774 1.00 86.88 103 CYS A O 1
ATOM 786 N N . ARG A 1 104 ? 7.463 -3.659 0.925 1.00 89.19 104 ARG A N 1
ATOM 787 C CA . ARG A 1 104 ? 7.392 -4.014 2.354 1.00 89.19 104 ARG A CA 1
ATOM 788 C C . ARG A 1 104 ? 7.129 -2.803 3.255 1.00 89.19 104 ARG A C 1
ATOM 790 O O . ARG A 1 104 ? 6.432 -2.946 4.252 1.00 89.19 104 ARG A O 1
ATOM 797 N N . GLN A 1 105 ? 7.674 -1.635 2.907 1.00 90.94 105 GLN A N 1
ATOM 798 C CA . GLN A 1 105 ? 7.495 -0.401 3.679 1.00 90.94 105 GLN A CA 1
ATOM 799 C C . GLN A 1 105 ? 6.034 0.055 3.649 1.00 90.94 105 GLN A C 1
ATOM 801 O O . GLN A 1 105 ? 5.434 0.236 4.701 1.00 90.94 105 GLN A O 1
ATOM 806 N N . THR A 1 106 ? 5.449 0.150 2.452 1.00 91.31 106 THR A N 1
ATOM 807 C CA . THR A 1 106 ? 4.036 0.500 2.253 1.00 91.31 106 THR A CA 1
ATOM 808 C C . THR A 1 106 ? 3.114 -0.440 3.017 1.00 91.31 106 THR A C 1
ATOM 810 O O . THR A 1 106 ? 2.214 0.017 3.712 1.00 91.31 106 THR A O 1
ATOM 813 N N . ARG A 1 107 ? 3.392 -1.749 2.973 1.00 90.81 107 ARG A N 1
ATOM 814 C CA . ARG A 1 107 ? 2.633 -2.743 3.739 1.00 90.81 107 ARG A CA 1
ATOM 815 C C . ARG A 1 107 ? 2.694 -2.496 5.244 1.00 90.81 107 ARG A C 1
ATOM 817 O O . ARG A 1 107 ? 1.656 -2.506 5.885 1.00 90.81 107 ARG A O 1
ATOM 824 N N . LYS A 1 108 ? 3.894 -2.258 5.785 1.00 90.88 108 LYS A N 1
ATOM 825 C CA . LYS A 1 108 ? 4.111 -2.013 7.220 1.00 90.88 108 LYS A CA 1
ATOM 826 C C . LYS A 1 108 ? 3.426 -0.734 7.707 1.00 90.88 108 LYS A C 1
ATOM 828 O O . LYS A 1 108 ? 2.945 -0.693 8.833 1.00 90.88 108 LYS A O 1
ATOM 833 N N . GLU A 1 109 ? 3.436 0.316 6.892 1.00 92.38 109 GLU A N 1
ATOM 834 C CA . GLU A 1 109 ? 2.778 1.579 7.233 1.00 92.38 109 GLU A CA 1
ATOM 835 C C . GLU A 1 109 ? 1.257 1.440 7.177 1.00 92.38 109 GLU A C 1
ATOM 837 O O . GLU A 1 109 ? 0.584 1.769 8.150 1.00 92.38 109 GLU A O 1
ATOM 842 N N . ALA A 1 110 ? 0.715 0.886 6.091 1.00 90.44 110 ALA A N 1
ATOM 843 C CA . ALA A 1 110 ? -0.726 0.714 5.941 1.00 90.44 110 ALA A CA 1
ATOM 844 C C . ALA A 1 110 ? -1.323 -0.215 7.011 1.00 90.44 110 ALA A C 1
ATOM 846 O O . ALA A 1 110 ? -2.357 0.119 7.577 1.00 90.44 110 ALA A O 1
ATOM 847 N N . SER A 1 111 ? -0.632 -1.305 7.376 1.00 87.81 111 SER A N 1
ATOM 848 C CA . SER A 1 111 ? -1.063 -2.227 8.444 1.00 87.81 111 SER A CA 1
ATOM 849 C C . SER A 1 111 ? -1.029 -1.628 9.856 1.00 87.81 111 SER A C 1
ATOM 851 O O . SER A 1 111 ? -1.322 -2.316 10.825 1.00 87.81 111 SER A O 1
ATOM 853 N N . SER A 1 112 ? -0.523 -0.402 10.018 1.00 88.69 112 SER A N 1
ATOM 854 C CA . SER A 1 112 ? -0.604 0.322 11.295 1.00 88.69 112 SER A CA 1
ATOM 855 C C . SER A 1 112 ? -1.826 1.240 11.376 1.00 88.69 112 SER A C 1
ATOM 857 O O . SER A 1 112 ? -2.142 1.731 12.457 1.00 88.69 112 SER A O 1
ATOM 859 N N . ILE A 1 113 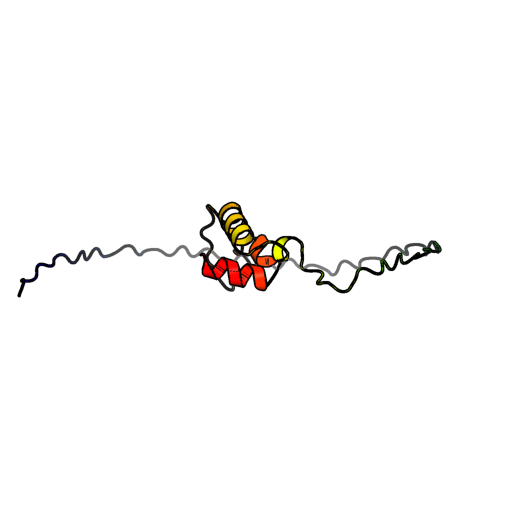? -2.484 1.477 10.237 1.00 87.62 113 ILE A N 1
ATOM 860 C CA . ILE A 1 113 ? -3.672 2.327 10.096 1.00 87.62 113 ILE A CA 1
ATOM 861 C C . ILE A 1 113 ? -4.941 1.466 10.076 1.00 87.62 113 ILE A C 1
ATOM 863 O O . ILE A 1 113 ? -5.942 1.864 10.668 1.00 87.62 113 ILE A O 1
ATOM 867 N N . PHE A 1 114 ? -4.870 0.310 9.408 1.00 83.62 114 PHE A N 1
ATOM 868 C CA . PHE A 1 114 ? -5.927 -0.692 9.258 1.00 83.62 114 PHE A CA 1
ATOM 869 C C . PHE A 1 114 ? -5.505 -1.992 9.938 1.00 83.62 114 PHE A C 1
ATOM 871 O O . PHE A 1 114 ? -6.348 -2.570 10.655 1.00 83.62 114 PHE A O 1
#

Secondary structure (DSSP, 8-state):
-----------------------------------------------------------S----TTTTS-HHHHHHHHHHHHTTS-----SSTTSS-HHHHH-HHHHHHHTTT-

Radius of gyration: 28.43 Å; chains: 1; bounding box: 54×48×84 Å

Sequence (114 aa):
MAKRKAPDEVDAANNTPASADSETHENEDVQQPRKRHKPAIPKLMVPRSRETLRSNATMENMSSGLLALPPELRNEIYCLALVGEEVTVDHSAHDTPGLLGTCRQTRKEASSIF